Protein AF-A0A843FX08-F1 (afdb_monomer_lite)

Foldseek 3Di:
DDPVLVCVLVVDPLSVLVLVVVVVHDDDLVRSCVVVVHDSVVSVVSVVSCVVVVNDDDDDDDDPPDDDDD

Sequence (70 aa):
MDIDLILSMVSNPTRRRILEALVREPCYPLQLSREIGVSQQAIMKNLDLLEKNGMVVSHQVTSTMGPMRA

Structure (mmCIF, N/CA/C/O backbone):
data_AF-A0A843FX08-F1
#
_entry.id   AF-A0A843FX08-F1
#
loop_
_atom_site.group_PDB
_atom_site.id
_atom_site.type_symbol
_atom_site.label_atom_id
_atom_site.label_alt_id
_atom_site.label_comp_id
_atom_site.label_asym_id
_atom_site.label_entity_id
_atom_site.label_seq_id
_atom_site.pdbx_PDB_ins_code
_atom_site.Cartn_x
_atom_site.Cartn_y
_atom_site.Cartn_z
_atom_site.occupancy
_atom_site.B_iso_or_equiv
_atom_site.auth_seq_id
_atom_site.auth_comp_id
_atom_site.auth_asym_id
_atom_site.auth_atom_id
_atom_site.pdbx_PDB_model_num
ATOM 1 N N . MET A 1 1 ? -2.420 -20.396 -5.736 1.00 70.75 1 MET A N 1
ATOM 2 C CA . MET A 1 1 ? -2.965 -19.442 -4.751 1.00 70.75 1 MET A CA 1
ATOM 3 C C . MET A 1 1 ? -4.384 -19.879 -4.444 1.00 70.75 1 MET A C 1
ATOM 5 O O . MET A 1 1 ? -5.098 -20.200 -5.384 1.00 70.75 1 MET A O 1
ATOM 9 N N . ASP A 1 2 ? -4.739 -19.979 -3.167 1.00 91.56 2 ASP A N 1
ATOM 10 C CA . ASP A 1 2 ? -6.071 -20.406 -2.719 1.00 91.56 2 ASP A CA 1
ATOM 11 C C . ASP A 1 2 ? -7.117 -19.301 -2.979 1.00 91.56 2 ASP A C 1
ATOM 13 O O . ASP A 1 2 ? -6.800 -18.114 -2.848 1.00 91.56 2 ASP A O 1
ATOM 17 N N . ILE A 1 3 ? -8.347 -19.668 -3.355 1.00 94.62 3 ILE A N 1
ATOM 18 C CA . ILE A 1 3 ? -9.439 -18.714 -3.596 1.00 94.62 3 ILE A CA 1
ATOM 19 C C . ILE A 1 3 ? -9.813 -17.944 -2.327 1.00 94.62 3 ILE A C 1
ATOM 21 O O . ILE A 1 3 ? -10.047 -16.734 -2.399 1.00 94.62 3 ILE A O 1
ATOM 25 N N . ASP A 1 4 ? -9.777 -18.595 -1.165 1.00 95.75 4 ASP A N 1
ATOM 26 C CA . ASP A 1 4 ? -10.079 -17.954 0.117 1.00 95.75 4 ASP A CA 1
ATOM 27 C C . ASP A 1 4 ? -9.019 -16.905 0.457 1.00 95.75 4 ASP A C 1
ATOM 29 O O . ASP A 1 4 ? -9.322 -15.812 0.949 1.00 95.75 4 ASP A O 1
ATOM 33 N N . LEU A 1 5 ? -7.763 -17.191 0.102 1.00 93.69 5 LEU A N 1
ATOM 34 C CA . LEU A 1 5 ? -6.669 -16.246 0.260 1.00 93.69 5 LEU A CA 1
ATOM 35 C C . LEU A 1 5 ? -6.865 -15.021 -0.638 1.00 93.69 5 LEU A C 1
ATOM 37 O O . LEU A 1 5 ? -6.756 -13.893 -0.151 1.00 93.69 5 LEU A O 1
ATOM 41 N N . ILE A 1 6 ? -7.203 -15.222 -1.916 1.00 94.81 6 ILE A N 1
ATOM 42 C CA . ILE A 1 6 ? -7.491 -14.120 -2.848 1.00 94.81 6 ILE A CA 1
ATOM 43 C C . ILE A 1 6 ? -8.621 -13.259 -2.292 1.00 94.81 6 ILE A C 1
ATOM 45 O O . ILE A 1 6 ? -8.460 -12.041 -2.175 1.00 94.81 6 ILE A O 1
ATOM 49 N N . LEU A 1 7 ? -9.730 -13.883 -1.890 1.00 96.00 7 LEU A N 1
ATOM 50 C CA . LEU A 1 7 ? -10.898 -13.181 -1.370 1.00 96.00 7 LEU A CA 1
ATOM 51 C C . LEU A 1 7 ? -10.556 -12.382 -0.105 1.00 96.00 7 LEU A C 1
ATOM 53 O O . LEU A 1 7 ? -10.932 -11.212 0.013 1.00 96.00 7 LEU A O 1
ATOM 57 N N . SER A 1 8 ? -9.762 -12.957 0.802 1.00 95.00 8 SER A N 1
ATOM 58 C CA . SER A 1 8 ? -9.283 -12.255 1.996 1.00 95.00 8 SER A CA 1
ATOM 59 C C . SER A 1 8 ? -8.455 -11.011 1.636 1.00 95.00 8 SER A C 1
ATOM 61 O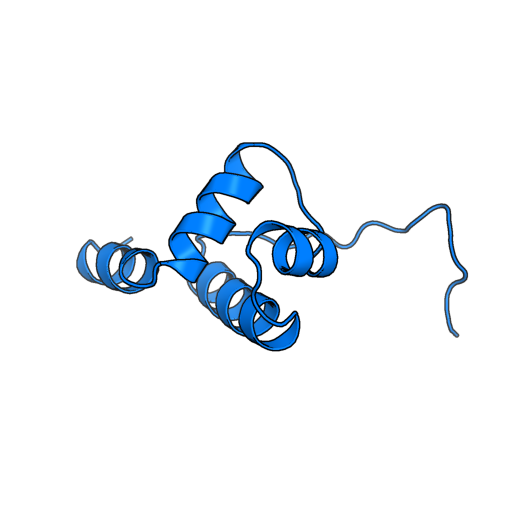 O . SER A 1 8 ? -8.642 -9.946 2.236 1.00 95.00 8 SER A O 1
ATOM 63 N N . MET A 1 9 ? -7.602 -11.082 0.609 1.00 95.12 9 MET A N 1
ATOM 64 C CA . MET A 1 9 ? -6.788 -9.950 0.163 1.00 95.12 9 MET A CA 1
ATOM 65 C C . MET A 1 9 ? -7.634 -8.870 -0.517 1.00 95.12 9 MET A C 1
ATOM 67 O O . MET A 1 9 ? -7.484 -7.695 -0.189 1.00 95.12 9 MET A O 1
ATOM 71 N N . VAL A 1 10 ? -8.575 -9.220 -1.390 1.00 95.75 10 VAL A N 1
ATOM 72 C CA . VAL A 1 10 ? -9.372 -8.215 -2.123 1.00 95.75 10 VAL A CA 1
ATOM 73 C C . VAL A 1 10 ? -10.586 -7.693 -1.344 1.00 95.75 10 VAL A C 1
ATOM 75 O O . VAL A 1 10 ? -11.166 -6.674 -1.717 1.00 95.75 10 VAL A O 1
ATOM 78 N N . SER A 1 11 ? -10.960 -8.324 -0.226 1.00 96.56 11 SER A N 1
ATOM 79 C CA . SER A 1 11 ? -12.071 -7.863 0.626 1.00 96.56 11 SER A CA 1
ATOM 80 C C . SER A 1 11 ? -11.866 -6.448 1.185 1.00 96.56 11 SER A C 1
ATOM 82 O O . SER A 1 11 ? -12.829 -5.710 1.394 1.00 96.56 11 SER A O 1
ATOM 84 N N . ASN A 1 12 ? -10.613 -6.028 1.394 1.00 97.56 12 ASN A N 1
ATOM 85 C CA . ASN A 1 12 ? -10.311 -4.692 1.890 1.00 97.56 12 ASN A CA 1
ATOM 86 C C . ASN A 1 12 ? -10.293 -3.668 0.736 1.00 97.56 12 ASN A C 1
ATOM 88 O O . ASN A 1 12 ? -9.510 -3.820 -0.207 1.00 97.56 12 ASN A O 1
ATOM 92 N N . PRO A 1 13 ? -11.093 -2.588 0.809 1.00 97.50 13 PRO A N 1
ATOM 93 C CA . PRO A 1 13 ? -11.175 -1.601 -0.266 1.00 97.50 13 PRO A CA 1
ATOM 94 C C . PRO A 1 13 ? -9.856 -0.852 -0.500 1.00 97.50 13 PRO A C 1
ATOM 96 O O . PRO A 1 13 ? -9.537 -0.543 -1.644 1.00 97.50 13 PRO A O 1
ATOM 99 N N . THR A 1 14 ? -9.052 -0.605 0.538 1.00 97.81 14 THR A N 1
ATOM 100 C CA . THR A 1 14 ? -7.728 0.019 0.388 1.00 97.81 14 THR A CA 1
ATOM 101 C C . THR A 1 14 ? -6.787 -0.879 -0.406 1.00 97.81 14 THR A C 1
ATOM 103 O O . THR A 1 14 ? -6.093 -0.385 -1.288 1.00 97.81 14 THR A O 1
ATOM 106 N N . ARG A 1 15 ? -6.795 -2.198 -0.163 1.00 97.94 15 ARG A N 1
ATOM 107 C CA . ARG A 1 15 ? -5.980 -3.144 -0.947 1.00 97.94 15 ARG A CA 1
ATOM 108 C C . ARG A 1 15 ? -6.387 -3.171 -2.414 1.00 97.94 15 ARG A C 1
ATOM 110 O O . ARG A 1 15 ? -5.509 -3.144 -3.265 1.00 97.94 15 ARG A O 1
ATOM 117 N N . ARG A 1 16 ? -7.689 -3.145 -2.716 1.00 98.06 16 ARG A N 1
ATOM 118 C CA . ARG A 1 16 ? -8.163 -3.053 -4.108 1.00 98.06 16 ARG A CA 1
ATOM 119 C C . ARG A 1 16 ? -7.668 -1.788 -4.798 1.00 98.06 16 ARG A C 1
ATOM 121 O O . ARG A 1 16 ? -7.110 -1.887 -5.879 1.00 98.06 16 ARG A O 1
ATOM 128 N N . ARG A 1 17 ? -7.766 -0.633 -4.135 1.00 98.31 17 ARG A N 1
ATOM 129 C CA . ARG A 1 17 ? -7.284 0.645 -4.686 1.00 98.31 17 ARG A CA 1
ATOM 130 C C . ARG A 1 17 ? -5.764 0.669 -4.880 1.00 98.31 17 ARG A C 1
ATOM 132 O O . ARG A 1 17 ? -5.292 1.199 -5.875 1.00 98.31 17 ARG A O 1
ATOM 139 N N . ILE A 1 18 ? -5.002 0.052 -3.971 1.00 98.38 18 ILE A N 1
ATOM 140 C CA . ILE A 1 18 ? -3.552 -0.137 -4.143 1.00 98.38 18 ILE A CA 1
ATOM 141 C C . ILE A 1 18 ? -3.265 -0.985 -5.387 1.00 98.38 18 ILE A C 1
ATOM 143 O O . ILE A 1 18 ? -2.451 -0.588 -6.213 1.00 98.38 18 ILE A O 1
ATOM 147 N N . LEU A 1 19 ? -3.932 -2.134 -5.538 1.00 97.75 19 LEU A N 1
ATOM 148 C CA . LEU A 1 19 ? -3.743 -3.014 -6.695 1.00 97.75 19 LEU A CA 1
ATOM 149 C C . LEU A 1 19 ? -4.139 -2.315 -8.004 1.00 97.75 19 LEU A C 1
ATOM 151 O O . LEU A 1 19 ? -3.404 -2.397 -8.981 1.00 97.75 19 LEU A O 1
ATOM 155 N N . GLU A 1 20 ? -5.254 -1.581 -8.014 1.00 97.75 20 GLU A N 1
ATOM 156 C CA . GLU A 1 20 ? -5.703 -0.785 -9.164 1.00 97.75 20 GLU A CA 1
ATOM 157 C C . GLU A 1 20 ? -4.669 0.267 -9.591 1.00 97.75 20 GLU A C 1
ATOM 159 O O . GLU A 1 20 ? -4.452 0.445 -10.790 1.00 97.75 20 GLU A O 1
ATOM 164 N N . ALA A 1 21 ? -4.022 0.942 -8.636 1.00 97.62 21 ALA A N 1
ATOM 165 C CA . ALA A 1 21 ? -2.964 1.909 -8.919 1.00 97.62 21 ALA A CA 1
ATOM 166 C C . ALA A 1 21 ? -1.697 1.221 -9.458 1.00 97.62 21 ALA A C 1
ATOM 168 O O . ALA A 1 21 ? -1.175 1.609 -10.500 1.00 97.62 21 ALA A O 1
ATOM 169 N N . LEU A 1 22 ? -1.250 0.141 -8.809 1.00 96.75 22 LEU A N 1
ATOM 170 C CA . LEU A 1 22 ? -0.024 -0.576 -9.184 1.00 96.75 22 LEU A CA 1
ATOM 171 C C . LEU A 1 22 ? -0.114 -1.300 -10.534 1.00 96.75 22 LEU A C 1
ATOM 173 O O . LEU A 1 22 ? 0.908 -1.498 -11.187 1.00 96.75 22 LEU A O 1
ATOM 177 N N . VAL A 1 23 ? -1.319 -1.680 -10.969 1.00 96.69 23 VAL A N 1
ATOM 178 C CA . VAL A 1 23 ? -1.546 -2.226 -12.319 1.00 96.69 23 VAL A CA 1
ATOM 179 C C . VAL A 1 23 ? -1.325 -1.164 -13.401 1.00 96.69 23 VAL A C 1
ATOM 181 O O . VAL A 1 23 ? -0.964 -1.511 -14.524 1.00 96.69 23 VAL A O 1
ATOM 184 N N . ARG A 1 24 ? -1.535 0.121 -13.088 1.00 96.31 24 ARG A N 1
ATOM 185 C CA . ARG A 1 24 ? -1.309 1.224 -14.033 1.00 96.31 24 ARG A CA 1
ATOM 186 C C . ARG A 1 24 ? 0.169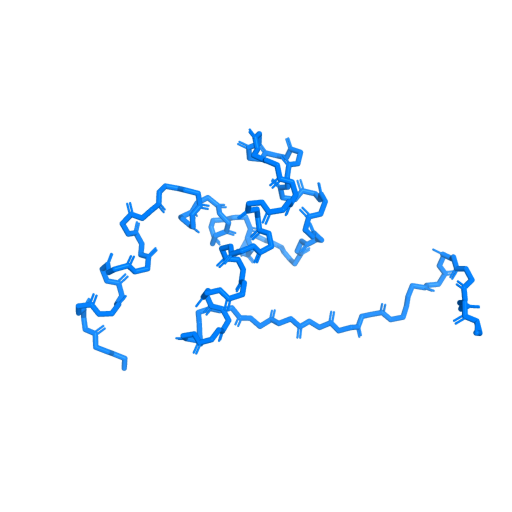 1.581 -14.114 1.00 96.31 24 ARG A C 1
ATOM 188 O O . ARG A 1 24 ? 0.696 1.692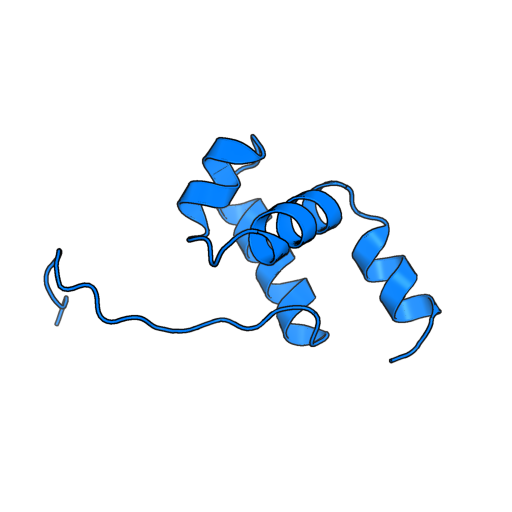 -15.217 1.00 96.31 24 ARG A O 1
ATOM 195 N N . GLU A 1 25 ? 0.823 1.747 -12.966 1.00 94.56 25 GLU A N 1
ATOM 196 C CA . GLU A 1 25 ? 2.252 2.058 -12.884 1.00 94.56 25 GLU A CA 1
ATOM 197 C C . GLU A 1 25 ? 2.857 1.721 -11.505 1.00 94.56 25 GLU A C 1
ATOM 199 O O . GLU A 1 25 ? 2.149 1.727 -10.493 1.00 94.56 25 GLU A O 1
ATOM 204 N N . PRO A 1 26 ? 4.178 1.467 -11.413 1.00 95.12 26 PRO A N 1
ATOM 205 C CA . PRO A 1 26 ? 4.863 1.354 -10.128 1.00 95.12 26 PRO A CA 1
ATOM 206 C C . PRO A 1 26 ? 4.736 2.649 -9.315 1.00 95.12 26 PRO A C 1
ATOM 208 O O . PRO A 1 26 ? 5.104 3.722 -9.787 1.00 95.12 26 PRO A O 1
ATOM 211 N N . CYS A 1 27 ? 4.267 2.546 -8.071 1.00 94.69 27 CYS A N 1
ATOM 212 C CA . CYS A 1 27 ? 4.001 3.705 -7.219 1.00 94.69 27 CYS A CA 1
ATOM 213 C C . CYS A 1 27 ? 4.806 3.658 -5.917 1.00 94.69 27 CYS A C 1
ATOM 215 O O . CYS A 1 27 ? 4.872 2.627 -5.242 1.00 94.69 27 CYS A O 1
ATOM 217 N N . TYR A 1 28 ? 5.336 4.806 -5.490 1.00 95.81 28 TYR A N 1
ATOM 218 C CA . TYR A 1 28 ? 5.880 4.959 -4.142 1.00 95.81 28 TYR A CA 1
ATOM 219 C C . TYR A 1 28 ? 4.748 4.957 -3.096 1.00 95.81 28 TYR A C 1
ATOM 221 O O . TYR A 1 28 ? 3.686 5.540 -3.338 1.00 95.81 28 TYR A O 1
ATOM 229 N N . PRO A 1 29 ? 4.969 4.428 -1.874 1.00 95.81 29 PRO A N 1
ATOM 230 C CA . PRO A 1 29 ? 3.949 4.416 -0.818 1.00 95.81 29 PRO A CA 1
ATOM 231 C C . PRO A 1 29 ? 3.357 5.796 -0.492 1.00 95.81 29 PRO A C 1
ATOM 233 O O . PRO A 1 29 ? 2.179 5.916 -0.156 1.00 95.81 29 PRO A O 1
ATOM 236 N N . LEU A 1 30 ? 4.162 6.857 -0.615 1.00 96.50 30 LEU A N 1
ATOM 237 C CA . LEU A 1 30 ? 3.703 8.231 -0.413 1.00 96.50 30 LEU A CA 1
ATOM 238 C C . LEU A 1 30 ? 2.749 8.707 -1.523 1.00 96.50 30 LEU A C 1
ATOM 240 O O . LEU A 1 30 ? 1.816 9.451 -1.228 1.00 96.50 30 LEU A O 1
ATOM 244 N N . GLN A 1 31 ? 2.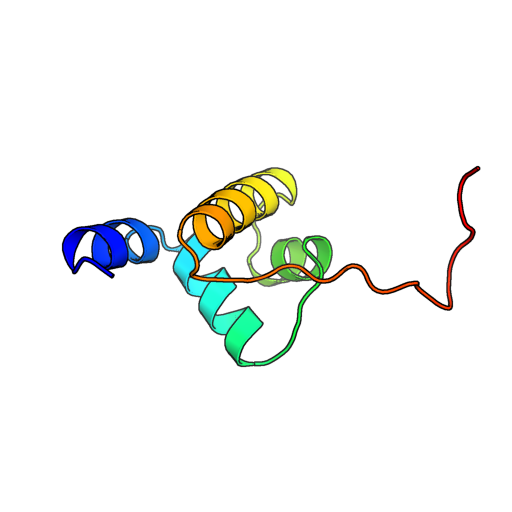952 8.283 -2.776 1.00 97.00 31 GLN A N 1
ATOM 245 C CA . GLN A 1 31 ? 2.032 8.595 -3.879 1.00 97.00 31 GLN A CA 1
ATOM 246 C C . GLN A 1 31 ? 0.683 7.911 -3.647 1.00 97.00 31 GLN A C 1
ATOM 248 O O . GLN A 1 31 ? -0.339 8.591 -3.617 1.00 97.00 31 GLN A O 1
ATOM 253 N N . LEU A 1 32 ? 0.700 6.609 -3.336 1.00 97.75 32 LEU A N 1
ATOM 254 C CA . LEU A 1 32 ? -0.502 5.836 -2.999 1.00 97.75 32 LEU A CA 1
ATOM 255 C C . LEU A 1 32 ? -1.280 6.461 -1.833 1.00 97.75 32 LEU A C 1
ATOM 257 O O . LEU A 1 32 ? -2.504 6.546 -1.872 1.00 97.75 32 LEU A O 1
ATOM 261 N N . SER A 1 33 ? -0.581 6.936 -0.798 1.00 98.25 33 SER A N 1
ATOM 262 C CA . SER A 1 33 ? -1.210 7.616 0.341 1.00 98.25 33 SER A CA 1
ATOM 263 C C . SER A 1 33 ? -1.981 8.869 -0.081 1.00 98.25 33 SER A C 1
ATOM 265 O O . SER A 1 33 ? -3.114 9.067 0.365 1.00 98.25 33 SER A O 1
ATOM 267 N N . ARG A 1 34 ? -1.395 9.688 -0.963 1.00 97.75 34 ARG A N 1
ATOM 268 C CA . ARG A 1 34 ? -2.012 10.923 -1.468 1.00 97.75 34 ARG A CA 1
ATOM 269 C C . ARG A 1 34 ? -3.188 10.641 -2.397 1.00 97.75 34 ARG A C 1
ATOM 271 O O . ARG A 1 34 ? -4.217 11.290 -2.261 1.00 97.75 34 ARG A O 1
ATOM 278 N N . GLU A 1 35 ? -3.049 9.677 -3.302 1.00 96.56 35 GLU A N 1
ATOM 279 C CA . GLU A 1 35 ? -4.088 9.326 -4.275 1.00 96.56 35 GLU A CA 1
ATOM 280 C C . GLU A 1 35 ? -5.297 8.646 -3.618 1.00 96.56 35 GLU A C 1
ATOM 282 O O . GLU A 1 35 ? -6.446 8.986 -3.895 1.00 96.56 35 GLU A O 1
ATOM 287 N N . ILE A 1 36 ? -5.054 7.702 -2.705 1.00 97.31 36 ILE A N 1
ATOM 288 C CA . ILE A 1 36 ? -6.114 6.894 -2.087 1.00 97.31 36 ILE A CA 1
ATOM 289 C C . ILE A 1 36 ? -6.787 7.637 -0.919 1.00 97.31 36 ILE A C 1
ATOM 291 O O . ILE A 1 36 ? -7.927 7.317 -0.563 1.00 97.31 36 ILE A O 1
ATOM 295 N N . GLY A 1 37 ? -6.113 8.631 -0.326 1.00 97.88 37 GLY A N 1
ATOM 296 C CA . GLY A 1 37 ? -6.607 9.378 0.836 1.00 97.88 37 GLY A CA 1
ATOM 297 C C . GLY A 1 37 ? -6.498 8.591 2.146 1.00 97.88 37 GLY A C 1
ATOM 298 O O . GLY A 1 37 ? -7.338 8.723 3.033 1.00 97.88 37 GLY A O 1
ATOM 299 N N . VAL A 1 38 ? -5.483 7.732 2.260 1.00 97.94 38 VAL A N 1
ATOM 300 C CA . VAL A 1 38 ? -5.222 6.873 3.426 1.00 97.94 38 VAL A CA 1
ATOM 301 C C . VAL A 1 38 ? -3.822 7.169 3.950 1.00 97.94 38 VAL A C 1
ATOM 303 O O . VAL A 1 38 ? -2.921 7.476 3.172 1.00 97.94 38 VAL A O 1
ATOM 306 N N . SER A 1 39 ? -3.613 7.080 5.267 1.00 98.19 39 SER A N 1
ATOM 307 C CA . SER A 1 39 ? -2.304 7.368 5.861 1.00 98.19 39 SER A CA 1
ATOM 308 C C . SER A 1 39 ? -1.204 6.475 5.278 1.00 98.19 39 SER A C 1
ATOM 310 O O . SER A 1 39 ? -1.420 5.289 5.018 1.00 98.19 39 SER A O 1
ATOM 312 N N . GLN A 1 40 ? 0.005 7.021 5.118 1.00 98.00 40 GLN A N 1
ATOM 313 C CA . GLN A 1 40 ? 1.147 6.265 4.593 1.00 98.00 40 GLN A CA 1
ATOM 314 C C . GLN A 1 40 ? 1.418 4.995 5.415 1.00 98.00 40 GLN A C 1
ATOM 316 O O . GLN A 1 40 ? 1.713 3.951 4.846 1.00 98.00 40 GLN A O 1
ATOM 321 N N . GLN A 1 41 ? 1.242 5.042 6.738 1.00 97.94 41 GLN A N 1
ATOM 322 C CA . GLN A 1 41 ? 1.378 3.867 7.603 1.00 97.94 41 GLN A CA 1
ATOM 323 C C . GLN A 1 41 ? 0.350 2.772 7.272 1.00 97.94 41 GLN A C 1
ATOM 325 O O . GLN A 1 41 ? 0.692 1.590 7.232 1.00 97.94 41 GLN A O 1
ATOM 330 N N . ALA A 1 42 ? -0.907 3.144 7.016 1.00 98.00 42 ALA A N 1
ATOM 331 C CA . ALA A 1 42 ? -1.936 2.188 6.623 1.00 98.00 42 ALA A CA 1
ATOM 332 C C . ALA A 1 42 ? -1.700 1.642 5.206 1.00 98.00 42 ALA A C 1
ATOM 334 O O . ALA A 1 42 ? -1.973 0.466 4.965 1.00 98.00 42 ALA A O 1
ATOM 335 N N . ILE A 1 43 ? -1.151 2.446 4.289 1.00 98.44 43 ILE A N 1
ATOM 336 C CA . ILE A 1 43 ? -0.695 1.968 2.976 1.00 98.44 43 ILE A CA 1
ATOM 337 C C . ILE A 1 43 ? 0.417 0.929 3.141 1.00 98.44 43 ILE A C 1
ATOM 339 O O . ILE A 1 43 ? 0.263 -0.181 2.641 1.00 98.44 43 ILE A O 1
ATOM 343 N N . MET A 1 44 ? 1.471 1.245 3.900 1.00 98.12 44 MET A N 1
ATOM 344 C CA . MET A 1 44 ? 2.587 0.327 4.171 1.00 98.12 44 MET A CA 1
ATOM 345 C C . MET A 1 44 ? 2.088 -1.001 4.742 1.00 98.12 44 MET A C 1
ATOM 347 O O . MET A 1 44 ? 2.377 -2.052 4.189 1.00 98.12 44 MET A O 1
ATOM 351 N N . LYS A 1 45 ? 1.216 -0.964 5.758 1.00 98.25 45 LYS A N 1
ATOM 352 C CA . LYS A 1 45 ? 0.637 -2.182 6.350 1.00 98.25 45 LYS A CA 1
ATOM 353 C C . LYS A 1 45 ? -0.097 -3.058 5.326 1.00 98.25 45 LYS A C 1
ATOM 355 O O . LYS A 1 45 ? -0.079 -4.283 5.433 1.00 98.25 45 LYS A O 1
ATOM 360 N N . ASN A 1 46 ? -0.794 -2.445 4.371 1.00 98.12 46 ASN A N 1
ATOM 361 C CA . ASN A 1 46 ? -1.493 -3.183 3.323 1.00 98.12 46 ASN A CA 1
ATOM 362 C C . ASN A 1 46 ? -0.531 -3.715 2.255 1.00 98.12 46 ASN A C 1
ATOM 364 O O . ASN A 1 46 ? -0.719 -4.849 1.824 1.00 98.12 46 ASN A O 1
ATOM 368 N N . LEU A 1 47 ? 0.489 -2.944 1.868 1.00 98.12 47 LEU A N 1
ATOM 369 C CA . LEU A 1 47 ? 1.549 -3.395 0.963 1.00 98.12 47 LEU A CA 1
ATOM 370 C C . LEU A 1 47 ? 2.307 -4.587 1.552 1.00 98.12 47 LEU A C 1
ATOM 372 O O . LEU A 1 47 ? 2.415 -5.601 0.875 1.00 98.12 47 LEU A O 1
ATOM 376 N N . ASP A 1 48 ? 2.706 -4.523 2.825 1.00 97.94 48 ASP A N 1
ATOM 377 C CA . ASP A 1 48 ? 3.387 -5.623 3.520 1.00 97.94 48 ASP A CA 1
ATOM 378 C C . ASP A 1 48 ? 2.554 -6.909 3.488 1.00 97.94 48 ASP A C 1
ATOM 380 O O . ASP A 1 48 ? 3.073 -8.007 3.297 1.00 97.94 48 ASP A O 1
ATOM 384 N N . LEU A 1 49 ? 1.239 -6.792 3.703 1.00 97.00 49 LEU A N 1
ATOM 385 C CA . LEU A 1 49 ? 0.344 -7.943 3.673 1.00 97.00 49 LEU A CA 1
ATOM 386 C C . LEU A 1 49 ? 0.194 -8.498 2.252 1.00 97.00 49 LEU A C 1
ATOM 388 O O . LEU A 1 49 ? 0.206 -9.713 2.074 1.00 97.00 49 LEU A O 1
ATOM 392 N N . LEU A 1 50 ? 0.047 -7.627 1.254 1.00 97.38 50 LEU A N 1
ATOM 393 C CA . LEU A 1 50 ? -0.052 -8.027 -0.149 1.00 97.38 50 LEU A CA 1
ATOM 394 C C . LEU A 1 50 ? 1.245 -8.700 -0.626 1.00 97.38 50 LEU A C 1
ATOM 396 O O . LEU A 1 50 ? 1.178 -9.743 -1.270 1.00 97.38 50 LEU A O 1
ATOM 400 N N . GLU A 1 51 ? 2.408 -8.161 -0.264 1.00 97.19 51 GLU A N 1
ATOM 401 C CA . GLU A 1 51 ? 3.723 -8.696 -0.635 1.00 97.19 51 GLU A CA 1
ATOM 402 C C . GLU A 1 51 ? 3.979 -10.057 0.016 1.00 97.19 51 GLU A C 1
ATOM 404 O O . GLU A 1 51 ? 4.331 -11.015 -0.670 1.00 97.19 51 GLU A O 1
ATOM 409 N N . LYS A 1 52 ? 3.689 -10.197 1.318 1.00 96.44 52 LYS A N 1
ATOM 410 C CA . LYS A 1 52 ? 3.789 -11.486 2.032 1.00 96.44 52 LYS A CA 1
ATOM 411 C C . LYS A 1 52 ? 2.947 -12.595 1.404 1.00 96.44 52 LYS A C 1
ATOM 413 O O . LYS A 1 52 ? 3.290 -13.763 1.541 1.00 96.44 52 LYS A O 1
ATOM 418 N N . ASN A 1 53 ? 1.852 -12.235 0.736 1.00 95.75 53 ASN A N 1
ATOM 419 C CA . ASN A 1 53 ? 0.970 -13.174 0.043 1.00 95.75 53 ASN A CA 1
ATOM 420 C C . ASN A 1 53 ? 1.241 -13.254 -1.470 1.00 95.75 53 ASN A C 1
ATOM 422 O O . ASN A 1 53 ? 0.462 -13.872 -2.192 1.00 95.75 53 ASN A O 1
ATOM 426 N N . GLY A 1 54 ? 2.327 -12.644 -1.957 1.00 94.81 54 GLY A N 1
ATOM 427 C CA . GLY A 1 54 ? 2.757 -12.713 -3.355 1.00 94.81 54 GLY A CA 1
ATOM 428 C C . GLY A 1 54 ? 1.881 -11.935 -4.340 1.00 94.81 54 GLY A C 1
ATOM 429 O O . GLY A 1 54 ? 1.914 -12.224 -5.532 1.00 94.81 54 GLY A O 1
ATOM 430 N N . MET A 1 55 ? 1.078 -10.978 -3.865 1.00 95.19 55 MET A N 1
ATOM 431 C CA . MET A 1 55 ? 0.195 -10.163 -4.713 1.00 95.19 55 ME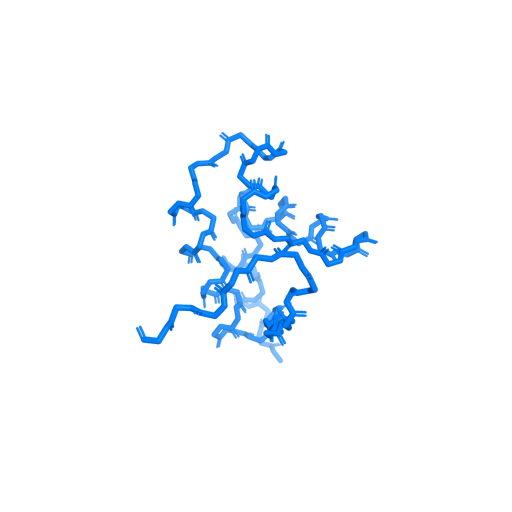T A CA 1
ATOM 432 C C . MET A 1 55 ? 0.915 -8.969 -5.344 1.00 95.19 55 MET A C 1
ATOM 434 O O . MET A 1 55 ? 0.505 -8.483 -6.394 1.00 95.19 55 MET A O 1
ATOM 438 N N . VAL A 1 56 ? 1.956 -8.468 -4.681 1.00 96.69 56 VAL A N 1
ATOM 439 C CA . VAL A 1 56 ? 2.789 -7.353 -5.142 1.00 96.69 56 VAL A CA 1
ATOM 440 C C . VAL A 1 56 ? 4.247 -7.657 -4.827 1.00 96.69 56 VAL A C 1
ATOM 442 O O . VAL A 1 56 ? 4.538 -8.525 -4.005 1.00 96.69 56 VAL A O 1
ATOM 445 N N . VAL A 1 57 ? 5.152 -6.920 -5.458 1.00 96.31 57 VAL A N 1
ATOM 446 C CA . VAL A 1 57 ? 6.588 -6.962 -5.174 1.00 96.31 57 VAL A CA 1
ATOM 447 C C . VAL A 1 57 ? 7.098 -5.546 -4.962 1.00 96.31 57 VAL A C 1
ATOM 449 O O . VAL A 1 57 ? 6.606 -4.603 -5.587 1.00 96.31 57 VAL A O 1
ATOM 452 N N . SER A 1 58 ? 8.081 -5.389 -4.084 1.00 93.44 58 SER A N 1
ATOM 453 C CA . SER A 1 58 ? 8.806 -4.136 -3.920 1.00 93.44 58 SER A CA 1
ATOM 454 C C . SER A 1 58 ? 10.145 -4.162 -4.661 1.00 93.44 58 SER A C 1
ATOM 456 O O . SER A 1 58 ? 10.811 -5.190 -4.786 1.00 93.44 58 SER A O 1
ATOM 458 N N . HIS A 1 59 ? 10.558 -2.995 -5.155 1.00 90.06 59 HIS A N 1
ATOM 459 C CA . HIS A 1 59 ? 11.875 -2.789 -5.746 1.00 90.06 59 HIS A CA 1
ATOM 460 C C . HIS A 1 59 ? 12.543 -1.595 -5.075 1.00 90.06 59 HIS A C 1
ATOM 462 O O . HIS A 1 59 ? 11.944 -0.526 -4.942 1.00 90.06 59 HIS A O 1
ATOM 468 N N . GLN A 1 60 ? 13.801 -1.765 -4.673 1.00 84.81 60 GLN A N 1
ATOM 469 C CA . GLN A 1 60 ? 14.627 -0.643 -4.253 1.00 84.81 60 GLN A CA 1
ATOM 470 C C . GLN A 1 60 ? 15.234 -0.005 -5.496 1.00 84.81 60 GLN A C 1
ATOM 472 O O . GLN A 1 60 ? 16.057 -0.610 -6.180 1.00 84.81 60 GLN A O 1
ATOM 477 N N . VAL A 1 61 ? 14.812 1.219 -5.789 1.00 77.38 61 VAL A N 1
ATOM 478 C CA . VAL A 1 61 ? 15.400 2.021 -6.858 1.00 77.38 61 VAL A CA 1
ATOM 479 C C . VAL A 1 61 ? 16.314 3.042 -6.204 1.00 77.38 61 VAL A C 1
ATOM 481 O O . VAL A 1 61 ? 15.876 3.809 -5.343 1.00 77.38 61 VAL A O 1
ATOM 484 N N . THR A 1 62 ? 17.585 3.057 -6.597 1.00 66.06 62 THR A N 1
ATOM 485 C CA . THR A 1 62 ? 18.497 4.133 -6.218 1.00 66.06 62 THR A CA 1
ATOM 486 C C . THR A 1 62 ? 18.026 5.409 -6.907 1.00 66.06 62 THR A C 1
ATOM 488 O O . THR A 1 62 ? 18.113 5.563 -8.123 1.00 66.06 62 THR A O 1
ATOM 491 N N . SER A 1 63 ? 17.456 6.331 -6.135 1.00 58.75 63 SER A N 1
ATOM 492 C CA . SER A 1 63 ? 17.079 7.641 -6.652 1.00 58.75 63 SER A CA 1
ATOM 493 C C . SER A 1 63 ? 18.333 8.398 -7.091 1.00 58.75 63 SER A C 1
ATOM 495 O O . SER A 1 63 ? 19.235 8.614 -6.286 1.00 58.75 63 SER A O 1
ATOM 497 N N . THR A 1 64 ? 18.362 8.889 -8.330 1.00 59.12 64 THR A N 1
ATOM 498 C CA . THR A 1 64 ? 19.340 9.895 -8.788 1.00 59.12 64 THR A CA 1
ATOM 499 C C . THR A 1 64 ? 19.143 11.262 -8.113 1.00 59.12 64 THR A C 1
ATOM 501 O O . THR A 1 64 ? 19.999 12.131 -8.235 1.00 59.12 64 THR A O 1
ATOM 504 N N . MET A 1 65 ? 18.049 11.452 -7.363 1.00 58.19 65 MET A N 1
ATOM 505 C CA . MET A 1 65 ? 17.695 12.689 -6.659 1.00 58.19 65 MET A CA 1
ATOM 506 C C . MET A 1 65 ? 17.505 12.441 -5.148 1.00 58.19 65 MET A C 1
ATOM 508 O O . MET A 1 65 ? 16.399 12.143 -4.702 1.00 58.19 65 MET A O 1
ATOM 512 N N . GLY A 1 66 ? 18.583 12.585 -4.363 1.00 56.53 66 GLY A N 1
ATOM 513 C CA . GLY A 1 66 ? 18.579 12.643 -2.884 1.00 56.53 66 GLY A CA 1
ATOM 514 C C . GLY A 1 66 ? 19.665 11.771 -2.225 1.00 56.53 66 GLY A C 1
ATOM 515 O O . GLY A 1 66 ? 19.854 10.642 -2.671 1.00 56.53 66 GLY A O 1
ATOM 516 N N . PRO A 1 67 ? 20.413 12.258 -1.206 1.00 54.97 67 PRO A N 1
ATOM 517 C CA . PRO A 1 67 ? 21.685 11.653 -0.821 1.00 54.97 67 PRO A CA 1
ATOM 518 C C . PRO A 1 67 ? 21.501 10.343 -0.052 1.00 54.97 67 PRO A C 1
ATOM 520 O O . PRO A 1 67 ? 20.600 10.203 0.777 1.00 54.97 67 PRO A O 1
ATOM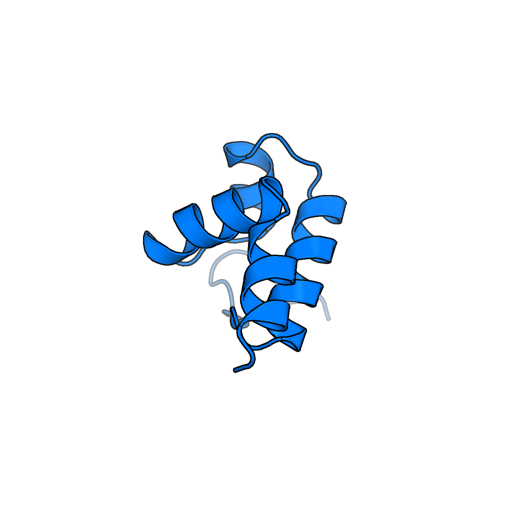 523 N N . MET A 1 68 ? 22.429 9.415 -0.293 1.00 55.47 68 MET A N 1
ATOM 524 C CA . MET A 1 68 ? 22.678 8.255 0.557 1.00 55.47 68 MET A CA 1
ATOM 525 C C . MET A 1 68 ? 22.959 8.756 1.978 1.00 55.47 68 MET A C 1
ATOM 527 O O . MET A 1 68 ? 23.942 9.458 2.214 1.00 55.47 68 MET A O 1
ATOM 531 N N . ARG A 1 69 ? 22.069 8.441 2.920 1.00 56.62 69 ARG A N 1
ATOM 532 C CA . ARG A 1 69 ? 22.374 8.603 4.341 1.00 56.62 69 ARG A CA 1
ATOM 533 C C . ARG A 1 69 ? 23.288 7.445 4.734 1.00 56.62 69 ARG A C 1
ATOM 535 O O . ARG A 1 69 ? 22.855 6.297 4.672 1.00 56.62 69 ARG A O 1
ATOM 542 N N . ALA A 1 70 ? 24.545 7.792 5.009 1.00 55.09 70 ALA A N 1
ATOM 543 C CA . ALA A 1 70 ? 25.542 6.930 5.635 1.00 55.09 70 ALA A CA 1
ATOM 544 C C . ALA A 1 70 ? 25.143 6.583 7.075 1.00 55.09 70 ALA A C 1
ATOM 546 O O . ALA A 1 70 ? 24.436 7.412 7.699 1.00 55.09 70 ALA A O 1
#

pLDDT: mean 90.79, std 13.41, range [54.97, 98.44]

Radius of gyration: 13.46 Å; chains: 1; bounding box: 38×33×22 Å

Secondary structure (DSSP, 8-state):
--HHHHHHHHTSHHHHHHHHHHHHS---HHHHHHHHTS-HHHHHHHHHHHHHTTS--------SSS----